Protein AF-A0A3D3W5C9-F1 (afdb_monomer_lite)

Secondary structure (DSSP, 8-state):
--EEE-TTS--EEESS-EE-SGGGSSSSTT--HHHHHHHHHHHHHTT--EEE--TTSTTHHHHHHHHHHTS----EEE----B--SSS--B-------

Sequence (98 aa):
MQYRQLGRTGLRVSAVSMGCWPVSGLTSLDVTREDSLATLRAALEAGINFFDTAWSYGTSEELIAEVLSETRADVVLATKGGLDRGGDGRQFHAAAAA

Radius of gyration: 14.81 Å; chains: 1; bounding box: 37×27×37 Å

Structure (mmCIF, N/CA/C/O backbone):
data_AF-A0A3D3W5C9-F1
#
_entry.id   AF-A0A3D3W5C9-F1
#
loop_
_atom_site.group_PDB
_atom_site.id
_atom_site.type_symbol
_atom_site.label_atom_id
_atom_site.label_alt_id
_atom_site.label_comp_id
_atom_site.label_asym_id
_atom_site.label_entity_id
_atom_site.label_seq_id
_atom_site.pdbx_PDB_ins_code
_atom_site.Cartn_x
_atom_site.Cartn_y
_atom_site.Cartn_z
_atom_site.occupancy
_atom_site.B_iso_or_equiv
_atom_site.auth_seq_id
_atom_site.auth_comp_id
_atom_site.auth_asym_id
_atom_site.auth_atom_id
_atom_site.pdbx_PDB_model_num
ATOM 1 N N . MET A 1 1 ? -6.141 10.724 12.552 1.00 95.06 1 MET A N 1
ATOM 2 C CA . MET A 1 1 ? -6.950 9.874 11.650 1.00 95.06 1 MET A CA 1
ATOM 3 C C . MET A 1 1 ? -8.366 9.692 12.199 1.00 95.06 1 MET A C 1
ATOM 5 O O . MET A 1 1 ? -8.516 9.615 13.412 1.00 95.06 1 MET A O 1
ATOM 9 N N . GLN A 1 2 ? -9.383 9.621 11.332 1.00 97.94 2 GLN A N 1
ATOM 10 C CA . GLN A 1 2 ? -10.756 9.214 11.683 1.00 97.94 2 GLN A CA 1
ATOM 11 C C . GLN A 1 2 ? -10.989 7.759 11.255 1.00 97.94 2 GLN A C 1
ATOM 13 O O . GLN A 1 2 ? -10.543 7.382 10.175 1.00 97.94 2 GLN A O 1
ATOM 18 N N . TYR A 1 3 ? -11.713 6.970 12.052 1.00 98.25 3 TYR A N 1
ATOM 19 C CA . TYR A 1 3 ? -11.991 5.555 11.767 1.00 98.25 3 TYR A CA 1
ATOM 20 C C . TYR A 1 3 ? -13.494 5.279 11.705 1.00 98.25 3 TYR A C 1
ATOM 22 O O . TYR A 1 3 ? -14.271 5.868 12.458 1.00 98.25 3 TYR A O 1
ATOM 30 N N . ARG A 1 4 ? -13.904 4.364 10.824 1.00 98.06 4 ARG A N 1
ATOM 31 C CA . ARG A 1 4 ? -15.296 3.952 10.610 1.00 98.06 4 ARG A CA 1
ATOM 32 C C . ARG A 1 4 ? -15.413 2.435 10.621 1.00 98.06 4 ARG A C 1
ATOM 34 O O . ARG A 1 4 ? -14.463 1.728 10.302 1.00 98.06 4 ARG A O 1
ATOM 41 N N . GLN A 1 5 ? -16.588 1.939 10.989 1.00 98.25 5 GLN A N 1
ATOM 42 C CA . GLN A 1 5 ? -16.892 0.519 10.869 1.00 98.25 5 GLN A CA 1
ATOM 43 C C . GLN A 1 5 ? -17.169 0.171 9.402 1.00 98.25 5 GLN A C 1
ATOM 45 O O . GLN A 1 5 ? -17.956 0.854 8.744 1.00 98.25 5 GLN A O 1
ATOM 50 N N . LEU A 1 6 ? -16.539 -0.888 8.891 1.00 97.62 6 LEU A N 1
ATOM 51 C CA . LEU A 1 6 ? -16.754 -1.344 7.521 1.00 97.62 6 LEU A CA 1
ATOM 52 C C . LEU A 1 6 ? -18.009 -2.223 7.445 1.00 97.62 6 LEU A C 1
ATOM 54 O O . LEU A 1 6 ? -17.963 -3.438 7.657 1.00 97.62 6 LEU A O 1
ATOM 58 N N . GLY A 1 7 ? -19.154 -1.603 7.164 1.00 96.44 7 GLY A N 1
ATOM 59 C CA . GLY A 1 7 ? -20.437 -2.299 7.060 1.00 96.44 7 GLY A CA 1
ATOM 60 C C . GLY A 1 7 ? -20.749 -3.115 8.319 1.00 96.44 7 GLY A C 1
ATOM 61 O O . GLY A 1 7 ? -20.699 -2.603 9.434 1.00 96.44 7 GLY A O 1
ATOM 62 N N . ARG A 1 8 ? -21.048 -4.407 8.145 1.00 97.81 8 ARG A N 1
ATOM 63 C CA . ARG A 1 8 ? -21.383 -5.340 9.240 1.00 97.81 8 ARG A CA 1
ATOM 64 C C . ARG A 1 8 ? -20.230 -6.272 9.634 1.00 97.81 8 ARG A C 1
ATOM 66 O O . ARG A 1 8 ? -20.453 -7.243 10.341 1.00 97.81 8 ARG A O 1
ATOM 73 N N . THR A 1 9 ? -19.010 -6.001 9.170 1.00 96.62 9 THR A N 1
ATOM 74 C CA . THR A 1 9 ? -17.859 -6.916 9.330 1.00 96.62 9 THR A CA 1
ATOM 75 C C . THR A 1 9 ? -17.245 -6.903 10.732 1.00 96.62 9 THR A C 1
ATOM 77 O O . THR A 1 9 ? -16.505 -7.811 11.085 1.00 96.62 9 THR A O 1
ATOM 80 N N . GLY A 1 10 ? -17.508 -5.854 11.517 1.00 96.44 10 GLY A N 1
ATOM 81 C CA . GLY A 1 10 ? -16.821 -5.606 12.790 1.00 96.44 10 GLY A CA 1
ATOM 82 C C . GLY A 1 10 ? -15.436 -4.962 12.640 1.00 96.44 10 GLY A C 1
ATOM 83 O O . GLY A 1 10 ? -14.872 -4.518 13.636 1.00 96.44 10 GLY A O 1
ATOM 84 N N . LEU A 1 11 ? -14.912 -4.828 11.415 1.00 97.69 11 LEU A N 1
ATOM 85 C CA . LEU A 1 11 ? -13.637 -4.163 11.150 1.00 97.69 11 LEU A CA 1
ATOM 86 C C . LEU A 1 11 ? -13.760 -2.645 11.325 1.00 97.69 11 LEU A C 1
ATOM 88 O O . LEU A 1 11 ? -14.733 -2.033 10.871 1.00 97.69 11 LEU A O 1
ATOM 92 N N . ARG A 1 12 ? -12.743 -2.029 11.937 1.00 97.81 12 ARG A N 1
ATOM 93 C CA . ARG A 1 12 ? -12.563 -0.572 11.990 1.00 97.81 12 ARG A CA 1
ATOM 94 C C . ARG A 1 12 ? -11.457 -0.151 11.028 1.00 97.81 12 ARG A C 1
ATOM 96 O O . ARG A 1 12 ? -10.294 -0.483 11.229 1.00 97.81 12 ARG A O 1
ATOM 103 N N . VAL A 1 13 ? -11.831 0.620 10.015 1.00 98.50 13 VAL A N 1
ATOM 104 C CA . VAL A 1 13 ? -10.936 1.100 8.956 1.00 98.50 13 VAL A CA 1
ATOM 105 C C . VAL A 1 13 ? -10.801 2.614 9.002 1.00 98.50 13 VAL A C 1
ATOM 107 O O . VAL A 1 13 ? -11.719 3.314 9.437 1.00 98.50 13 VAL A O 1
ATOM 110 N N . SER A 1 14 ? -9.668 3.140 8.559 1.00 98.62 14 SER A N 1
ATOM 111 C CA . SER A 1 14 ? -9.470 4.567 8.360 1.00 98.62 14 SER A CA 1
ATOM 112 C C . SER A 1 14 ? -10.507 5.104 7.372 1.00 98.62 14 SER A C 1
ATOM 114 O O . SER A 1 14 ? -10.925 4.438 6.428 1.00 98.62 14 SER A O 1
ATOM 116 N N . ALA A 1 15 ? -10.943 6.340 7.600 1.00 98.12 15 ALA A N 1
ATOM 117 C CA . ALA A 1 15 ? -11.924 7.042 6.777 1.00 98.12 15 ALA A CA 1
ATOM 118 C C . ALA A 1 15 ? -11.503 7.188 5.302 1.00 98.12 15 ALA A C 1
ATOM 120 O O . ALA A 1 15 ? -12.363 7.433 4.457 1.00 98.12 15 ALA A O 1
ATOM 121 N N . VAL A 1 16 ? -10.199 7.072 5.041 1.00 98.00 16 VAL A N 1
ATOM 122 C CA . VAL A 1 16 ? -9.537 7.084 3.736 1.00 98.00 16 VAL A CA 1
ATOM 123 C C . VAL A 1 16 ? -8.701 5.807 3.631 1.00 98.00 16 VAL A C 1
ATOM 125 O O . VAL A 1 16 ? -8.047 5.431 4.608 1.00 98.00 16 VAL A O 1
ATOM 128 N N . SER A 1 17 ? -8.730 5.151 2.471 1.00 98.12 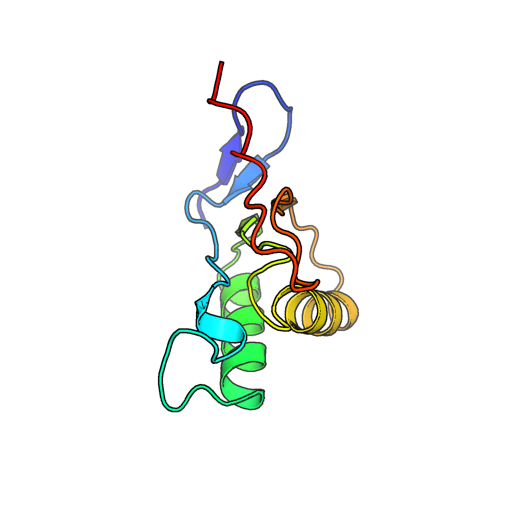17 SER A N 1
ATOM 129 C CA . SER A 1 17 ? -7.912 3.975 2.156 1.00 98.12 17 SER A CA 1
ATOM 130 C C . SER A 1 17 ? -6.712 4.339 1.283 1.00 98.12 17 SER A C 1
ATOM 132 O O . SER A 1 17 ? -6.820 5.219 0.428 1.00 98.12 17 SER A O 1
ATOM 134 N N . MET A 1 18 ? -5.604 3.615 1.437 1.00 98.31 18 MET A N 1
ATOM 135 C CA . MET A 1 18 ? -4.461 3.701 0.528 1.00 98.31 18 MET A CA 1
ATOM 136 C C . MET A 1 18 ? -4.704 2.825 -0.705 1.00 98.31 18 MET A C 1
ATOM 138 O O . MET A 1 18 ? -4.789 1.606 -0.588 1.00 98.31 18 MET A O 1
ATOM 142 N N . GLY A 1 19 ? -4.817 3.441 -1.884 1.00 97.81 19 GLY A N 1
ATOM 143 C CA . GLY A 1 19 ? -4.925 2.727 -3.157 1.00 97.81 19 GLY A CA 1
ATOM 144 C C . GLY A 1 19 ? -3.551 2.395 -3.733 1.00 97.81 19 GLY A C 1
ATOM 145 O O . GLY A 1 19 ? -2.761 3.299 -4.001 1.00 97.81 19 GLY A O 1
ATOM 146 N N . CYS A 1 20 ? -3.271 1.114 -3.967 1.00 97.44 20 CYS A N 1
ATOM 147 C CA . CYS A 1 20 ? -1.932 0.638 -4.316 1.00 97.44 20 CYS A CA 1
ATOM 148 C C . CYS A 1 20 ? -1.765 0.246 -5.797 1.00 97.44 20 CYS A C 1
ATOM 150 O O . CYS A 1 20 ? -0.862 -0.503 -6.150 1.00 97.44 20 CYS A O 1
ATOM 152 N N . TRP A 1 21 ? -2.598 0.753 -6.707 1.00 95.38 21 TRP A N 1
ATOM 153 C CA . TRP A 1 21 ? -2.377 0.517 -8.141 1.00 95.38 21 TRP A CA 1
ATOM 154 C C . TRP A 1 21 ? -1.066 1.159 -8.654 1.00 95.38 21 TRP A C 1
ATOM 156 O O . TRP A 1 21 ? -0.274 0.456 -9.289 1.00 95.38 21 TRP A O 1
ATOM 166 N N . PRO A 1 22 ? -0.751 2.428 -8.305 1.00 95.62 22 PRO A N 1
ATOM 167 C CA . PRO A 1 22 ? 0.450 3.097 -8.807 1.00 95.62 22 PRO A CA 1
ATOM 168 C C . PRO A 1 22 ? 1.764 2.589 -8.213 1.00 95.62 22 PRO A C 1
ATOM 170 O O . PRO A 1 22 ? 2.796 2.731 -8.858 1.00 95.62 22 PRO A O 1
ATOM 173 N N . VAL A 1 23 ? 1.753 2.008 -7.004 1.00 95.44 23 VAL A N 1
ATOM 174 C CA . VAL A 1 23 ? 2.990 1.721 -6.242 1.00 95.44 23 VAL A CA 1
ATOM 175 C C . VAL A 1 23 ? 3.873 0.649 -6.881 1.00 95.44 23 VAL A C 1
ATOM 177 O O . VAL A 1 23 ? 5.019 0.483 -6.502 1.00 95.44 23 VAL A O 1
ATOM 180 N N . SER A 1 24 ? 3.359 -0.102 -7.852 1.00 91.88 24 SER A N 1
ATOM 181 C CA . SER A 1 24 ? 4.176 -1.043 -8.627 1.00 91.88 24 SER A CA 1
ATOM 182 C C . SER A 1 24 ? 4.871 -0.396 -9.833 1.00 91.88 24 SER A C 1
ATOM 184 O O . SER A 1 24 ? 5.620 -1.071 -10.532 1.00 91.88 24 SER A O 1
ATOM 186 N N . GLY A 1 25 ? 4.577 0.876 -10.128 1.00 90.81 25 GLY A N 1
ATOM 187 C CA . GLY A 1 25 ? 4.999 1.567 -11.351 1.00 90.81 25 GLY A CA 1
ATOM 188 C C . GLY A 1 25 ? 4.269 1.121 -12.620 1.00 90.81 25 GLY A C 1
ATOM 189 O O . GLY A 1 25 ? 4.569 1.606 -13.705 1.00 90.81 25 GLY A O 1
ATOM 190 N N . LEU A 1 26 ? 3.275 0.231 -12.512 1.00 88.19 26 LEU A N 1
ATOM 191 C CA . LEU A 1 26 ? 2.535 -0.290 -13.667 1.00 88.19 26 LEU A CA 1
ATOM 192 C C . LEU A 1 26 ? 1.695 0.784 -14.383 1.00 88.19 26 LEU A C 1
ATOM 194 O O . LEU A 1 26 ? 1.475 0.689 -15.587 1.00 88.19 26 LEU A O 1
ATOM 198 N N . THR A 1 27 ? 1.192 1.778 -13.648 1.00 89.62 27 THR A N 1
ATOM 199 C CA . THR A 1 27 ? 0.230 2.773 -14.167 1.00 89.62 27 THR A CA 1
ATOM 200 C C . THR A 1 27 ? 0.659 4.219 -14.025 1.00 89.62 27 THR A C 1
ATOM 202 O O . THR A 1 27 ? -0.109 5.115 -14.369 1.00 89.62 27 THR A O 1
ATOM 205 N N . SER A 1 28 ? 1.860 4.452 -13.514 1.00 88.75 28 SER A N 1
ATOM 206 C CA . SER A 1 28 ? 2.405 5.785 -13.303 1.00 88.75 28 SER A CA 1
ATOM 207 C C . SER A 1 28 ? 3.854 5.802 -13.758 1.00 88.75 28 SER A C 1
ATOM 209 O O . SER A 1 28 ? 4.604 4.873 -13.467 1.00 88.75 28 SER A O 1
ATOM 211 N N . LEU A 1 29 ? 4.230 6.856 -14.479 1.00 90.88 29 LEU A N 1
ATOM 212 C CA . LEU A 1 29 ? 5.609 7.069 -14.907 1.00 90.88 29 LEU A CA 1
ATOM 213 C C . LEU A 1 29 ? 6.479 7.457 -13.709 1.00 90.88 29 LEU A C 1
ATOM 215 O O . LEU A 1 29 ? 5.979 8.025 -12.738 1.00 90.88 29 LEU A O 1
ATOM 219 N N . ASP A 1 30 ? 7.767 7.133 -13.802 1.00 92.12 30 ASP A N 1
ATOM 220 C CA . ASP A 1 30 ? 8.813 7.540 -12.855 1.00 92.12 30 ASP A CA 1
ATOM 221 C C . ASP A 1 30 ? 8.603 7.092 -11.397 1.00 92.12 30 ASP A C 1
ATOM 223 O O . ASP A 1 30 ? 9.255 7.596 -10.487 1.00 92.12 30 ASP A O 1
ATOM 227 N N . VAL A 1 31 ? 7.732 6.107 -11.152 1.00 93.94 31 VAL A N 1
ATOM 228 C CA . VAL A 1 31 ? 7.590 5.498 -9.825 1.00 93.94 31 VAL A CA 1
ATOM 229 C C . VAL A 1 31 ? 8.792 4.608 -9.548 1.00 93.94 31 VAL A C 1
ATOM 231 O O . VAL A 1 31 ? 8.981 3.570 -10.186 1.00 93.94 31 VAL A O 1
ATOM 234 N N . THR A 1 32 ? 9.587 4.991 -8.554 1.00 95.94 32 THR A N 1
ATOM 235 C CA . THR A 1 32 ? 10.682 4.158 -8.064 1.00 95.94 32 THR A CA 1
ATOM 236 C C . THR A 1 32 ? 10.213 3.237 -6.937 1.00 95.94 32 THR A C 1
ATOM 238 O O . THR A 1 32 ? 9.199 3.471 -6.268 1.00 95.94 32 THR A O 1
ATOM 241 N N . ARG A 1 33 ? 10.976 2.166 -6.689 1.00 95.69 33 ARG A N 1
ATOM 242 C CA . ARG A 1 33 ? 10.750 1.302 -5.521 1.00 95.69 33 ARG A CA 1
ATOM 243 C C . ARG A 1 33 ? 10.862 2.096 -4.218 1.00 95.69 33 ARG A C 1
ATOM 245 O O . ARG A 1 33 ? 10.054 1.889 -3.319 1.00 95.69 33 ARG A O 1
ATOM 252 N N . GLU A 1 34 ? 11.847 2.984 -4.123 1.00 97.06 34 GLU A N 1
ATOM 253 C CA . GLU A 1 34 ? 12.085 3.799 -2.931 1.00 97.06 34 GLU A CA 1
ATOM 254 C C . GLU A 1 34 ? 10.883 4.697 -2.623 1.00 97.06 34 GLU A C 1
ATOM 256 O O . GLU A 1 34 ? 10.354 4.636 -1.512 1.00 97.06 34 GLU A O 1
ATOM 261 N N . ASP A 1 35 ? 10.371 5.417 -3.626 1.00 96.44 35 ASP A N 1
ATOM 262 C CA . ASP A 1 35 ? 9.178 6.262 -3.483 1.00 96.44 35 ASP A CA 1
ATOM 263 C C . ASP A 1 35 ? 7.945 5.450 -3.084 1.00 96.44 35 ASP A C 1
ATOM 265 O O . ASP A 1 35 ? 7.115 5.896 -2.289 1.00 96.44 35 ASP A O 1
ATOM 269 N N . SER A 1 36 ? 7.829 4.231 -3.608 1.00 97.25 36 SER A N 1
ATOM 270 C CA . SER A 1 36 ? 6.718 3.328 -3.307 1.00 97.25 36 SER A CA 1
ATOM 271 C C . SER A 1 36 ? 6.738 2.885 -1.846 1.00 97.25 36 SER A C 1
ATOM 273 O O . SER A 1 36 ? 5.723 2.988 -1.155 1.00 97.25 36 SER A O 1
ATOM 275 N N . LEU A 1 37 ? 7.900 2.456 -1.346 1.00 97.75 37 LEU A N 1
ATOM 276 C CA . LEU A 1 37 ? 8.072 2.086 0.060 1.00 97.75 37 LEU A CA 1
ATOM 277 C C . LEU A 1 37 ? 7.879 3.303 0.976 1.00 97.75 37 LEU A C 1
ATOM 279 O O . LEU A 1 37 ? 7.194 3.199 1.993 1.00 97.75 37 LEU A O 1
ATOM 283 N N . ALA A 1 38 ? 8.422 4.467 0.606 1.00 97.69 38 ALA A N 1
ATOM 284 C CA . ALA A 1 38 ? 8.241 5.712 1.351 1.00 97.69 38 ALA A CA 1
ATOM 285 C C . ALA A 1 38 ? 6.764 6.126 1.425 1.00 97.69 38 ALA A C 1
ATOM 287 O O . ALA A 1 38 ? 6.275 6.481 2.495 1.00 97.69 38 ALA A O 1
ATOM 288 N N . THR A 1 39 ? 6.024 6.002 0.321 1.00 97.75 39 THR A N 1
ATOM 289 C CA . THR A 1 39 ? 4.585 6.298 0.265 1.00 97.75 39 THR A CA 1
ATOM 290 C C . THR A 1 39 ? 3.786 5.373 1.183 1.00 97.75 39 THR A C 1
ATOM 292 O O . THR A 1 39 ? 2.923 5.833 1.932 1.00 97.75 39 THR A O 1
ATOM 295 N N . LEU A 1 40 ? 4.074 4.068 1.158 1.00 97.62 40 LEU A N 1
ATOM 296 C CA . LEU A 1 40 ? 3.403 3.087 2.014 1.00 97.62 40 LEU A CA 1
ATOM 297 C C . LEU A 1 40 ? 3.693 3.340 3.503 1.00 97.62 40 LEU A C 1
ATOM 299 O O . LEU A 1 40 ? 2.765 3.315 4.312 1.00 97.62 40 LEU A O 1
ATOM 303 N N . ARG A 1 41 ? 4.945 3.655 3.864 1.00 97.62 41 ARG A N 1
ATOM 304 C CA . ARG A 1 41 ? 5.313 4.049 5.236 1.00 97.62 41 ARG A CA 1
ATOM 305 C C . ARG A 1 41 ? 4.596 5.330 5.661 1.00 97.62 41 ARG A C 1
ATOM 307 O O . ARG A 1 41 ? 3.972 5.347 6.718 1.00 97.62 41 ARG A O 1
ATOM 314 N N . ALA A 1 42 ? 4.584 6.354 4.810 1.00 97.69 42 ALA A N 1
ATOM 315 C CA . ALA A 1 42 ? 3.894 7.613 5.085 1.00 97.69 42 ALA A CA 1
ATOM 316 C C . ALA A 1 42 ? 2.381 7.418 5.302 1.00 97.69 42 ALA A C 1
ATOM 318 O O . ALA A 1 42 ? 1.787 8.072 6.160 1.00 97.69 42 ALA A O 1
ATOM 319 N N . ALA A 1 43 ? 1.748 6.492 4.574 1.00 97.81 43 ALA A N 1
ATOM 320 C CA . ALA A 1 43 ? 0.349 6.139 4.801 1.00 97.81 43 ALA A CA 1
ATOM 321 C C . ALA A 1 43 ? 0.131 5.562 6.213 1.00 97.81 43 ALA A C 1
ATOM 323 O O . ALA A 1 43 ? -0.778 6.006 6.922 1.00 97.81 43 ALA A O 1
ATOM 324 N N . LEU A 1 44 ? 0.987 4.629 6.649 1.00 97.19 44 LEU A N 1
ATOM 325 C CA . LEU A 1 44 ? 0.938 4.069 8.005 1.00 97.19 44 LEU A CA 1
ATOM 326 C C . LEU A 1 44 ? 1.174 5.145 9.073 1.00 97.19 44 LEU A C 1
ATOM 328 O O . LEU A 1 44 ? 0.416 5.226 10.038 1.00 97.19 44 LEU A O 1
ATOM 332 N N . GLU A 1 45 ? 2.174 6.008 8.883 1.00 96.50 45 GLU A N 1
ATOM 333 C CA . GLU A 1 45 ? 2.494 7.116 9.795 1.00 96.50 45 GLU A CA 1
ATOM 334 C C . GLU A 1 45 ? 1.345 8.129 9.913 1.00 96.50 45 GLU A C 1
ATOM 336 O O . GLU A 1 45 ? 1.058 8.633 11.001 1.00 96.50 45 GLU A O 1
ATOM 341 N N . ALA A 1 46 ? 0.610 8.372 8.824 1.00 97.38 46 ALA A N 1
ATOM 342 C CA . ALA A 1 46 ? -0.603 9.190 8.830 1.00 97.38 46 ALA A CA 1
ATOM 343 C C . ALA A 1 46 ? -1.789 8.523 9.565 1.00 97.38 46 ALA A C 1
ATOM 345 O O . ALA A 1 46 ? -2.846 9.140 9.760 1.00 97.38 46 ALA A O 1
ATOM 346 N N . GLY A 1 47 ? -1.632 7.266 9.988 1.00 97.12 47 GLY A N 1
ATOM 347 C CA . GLY A 1 47 ? -2.639 6.454 10.656 1.00 97.12 47 GLY A CA 1
ATOM 348 C C . GLY A 1 47 ? -3.609 5.763 9.699 1.00 97.12 47 GLY A C 1
ATOM 349 O O . GLY A 1 47 ? -4.682 5.354 10.134 1.00 97.12 47 GLY A O 1
ATOM 350 N N . ILE A 1 48 ? -3.301 5.663 8.402 1.00 98.44 48 ILE A N 1
ATOM 351 C CA . ILE A 1 48 ? -4.105 4.851 7.481 1.00 98.44 48 ILE A CA 1
ATOM 352 C C . ILE A 1 48 ? -3.874 3.385 7.839 1.00 98.44 48 ILE A C 1
ATOM 354 O O . ILE A 1 48 ? -2.739 2.923 7.867 1.00 98.44 48 ILE A O 1
ATOM 358 N N . ASN A 1 49 ? -4.957 2.650 8.089 1.00 98.06 49 ASN A N 1
ATOM 359 C CA . ASN A 1 49 ? -4.897 1.214 8.362 1.00 98.06 49 ASN A CA 1
ATOM 360 C C . ASN A 1 49 ? -5.651 0.384 7.318 1.00 98.06 49 ASN A C 1
ATOM 362 O O . ASN A 1 49 ? -5.787 -0.816 7.504 1.00 98.06 49 ASN A O 1
ATOM 366 N N . PHE A 1 50 ? -6.179 0.997 6.255 1.00 98.50 50 PHE A N 1
ATOM 367 C CA . PHE A 1 50 ? -6.940 0.297 5.224 1.00 98.50 50 PHE A CA 1
ATOM 368 C C . PHE A 1 50 ? -6.266 0.434 3.861 1.00 98.50 50 PHE A C 1
ATOM 370 O O . PHE A 1 50 ? -6.155 1.542 3.334 1.00 98.50 50 PHE A O 1
ATOM 377 N N . PHE A 1 51 ? -5.811 -0.691 3.311 1.00 98.44 51 PHE A N 1
ATOM 378 C CA . PHE A 1 51 ? -5.030 -0.757 2.075 1.00 98.44 51 PHE A CA 1
ATOM 379 C C . PHE A 1 51 ? -5.785 -1.551 1.011 1.00 98.44 51 PHE A C 1
ATOM 381 O O . PHE A 1 51 ? -6.334 -2.615 1.296 1.00 98.44 51 PHE A O 1
ATOM 388 N N . ASP A 1 52 ? -5.796 -1.026 -0.210 1.00 98.44 52 ASP A N 1
ATOM 389 C CA . ASP A 1 52 ? -6.446 -1.618 -1.374 1.00 98.44 52 ASP A CA 1
ATOM 390 C C . ASP A 1 52 ? -5.407 -2.042 -2.414 1.00 98.44 52 ASP A C 1
ATOM 392 O O . ASP A 1 52 ? -4.652 -1.218 -2.933 1.00 98.44 52 ASP A O 1
ATOM 396 N N . THR A 1 53 ? -5.396 -3.329 -2.748 1.00 98.06 53 THR A N 1
ATOM 397 C CA . THR A 1 53 ? -4.524 -3.909 -3.772 1.00 98.06 53 THR A CA 1
ATOM 398 C C . THR A 1 53 ? -5.275 -4.936 -4.632 1.00 98.06 53 THR A C 1
ATOM 400 O O . THR A 1 53 ? -6.504 -5.076 -4.544 1.00 98.06 53 THR A O 1
ATOM 403 N N . ALA A 1 54 ? -4.561 -5.593 -5.541 1.00 96.31 54 ALA A N 1
ATOM 404 C CA . ALA A 1 54 ? -5.054 -6.679 -6.375 1.00 96.31 54 ALA A CA 1
ATOM 405 C C . ALA A 1 54 ? -3.884 -7.493 -6.938 1.00 96.31 54 ALA A C 1
ATOM 407 O O . ALA A 1 54 ? -2.831 -6.929 -7.240 1.00 96.31 54 ALA A O 1
ATOM 408 N N . TRP A 1 55 ? -4.131 -8.773 -7.237 1.00 92.00 55 TRP A N 1
ATOM 409 C CA . TRP A 1 55 ? -3.189 -9.643 -7.957 1.00 92.00 55 TRP A CA 1
ATOM 410 C C . TRP A 1 55 ? -2.643 -9.003 -9.247 1.00 92.00 55 TRP A C 1
ATOM 412 O O . TRP A 1 55 ? -1.483 -9.172 -9.621 1.00 92.00 55 TRP A O 1
A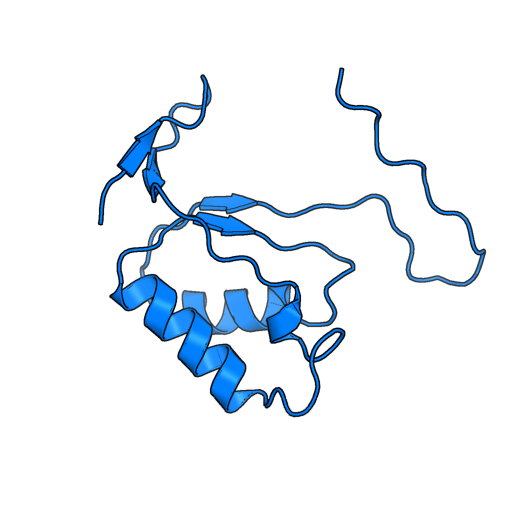TOM 422 N N . SER A 1 56 ? -3.477 -8.231 -9.948 1.00 91.31 56 SER A N 1
ATOM 423 C CA . SER A 1 56 ? -3.103 -7.576 -11.201 1.00 91.31 56 SER A CA 1
ATOM 424 C C . SER A 1 56 ? -2.172 -6.369 -11.030 1.00 91.31 56 SER A C 1
ATOM 426 O O . SER A 1 56 ? -1.549 -5.972 -12.013 1.00 91.31 56 SER A O 1
ATOM 428 N N . TYR A 1 57 ? -2.027 -5.793 -9.829 1.00 93.75 57 TYR A N 1
ATOM 429 C CA . TYR A 1 57 ? -1.291 -4.539 -9.583 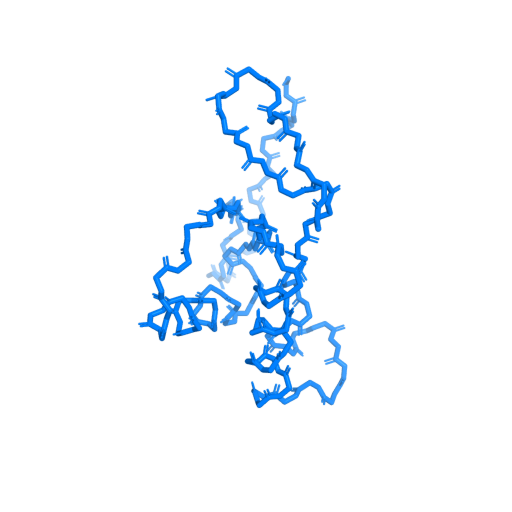1.00 93.75 57 TYR A CA 1
ATOM 430 C C . TYR A 1 57 ? 0.229 -4.742 -9.468 1.00 93.75 57 TYR A C 1
ATOM 432 O O . TYR A 1 57 ? 0.858 -4.329 -8.495 1.00 93.75 57 TYR A O 1
ATOM 440 N N . GLY A 1 58 ? 0.836 -5.382 -10.469 1.00 92.56 58 GLY A N 1
ATOM 441 C CA . GLY A 1 58 ? 2.283 -5.616 -10.512 1.00 92.56 58 GLY A CA 1
ATOM 442 C C . GLY A 1 58 ? 2.793 -6.320 -9.250 1.00 92.56 58 GLY A C 1
ATOM 443 O O . GLY A 1 58 ? 2.273 -7.380 -8.900 1.00 92.56 58 GLY A O 1
ATOM 444 N N . THR A 1 59 ? 3.779 -5.701 -8.597 1.00 95.19 59 THR A N 1
ATOM 445 C CA . THR A 1 59 ? 4.431 -6.106 -7.336 1.00 95.19 59 THR A CA 1
ATOM 446 C C . THR A 1 59 ? 3.830 -5.426 -6.092 1.00 95.19 59 THR A C 1
ATOM 448 O O . THR A 1 59 ? 4.456 -5.390 -5.033 1.00 95.19 59 THR A O 1
ATOM 451 N N . SER A 1 60 ? 2.622 -4.852 -6.183 1.00 96.94 60 SER A N 1
ATOM 452 C CA . SER A 1 60 ? 2.019 -4.096 -5.074 1.00 96.94 60 SER A CA 1
ATOM 453 C C . SER A 1 60 ? 1.896 -4.907 -3.780 1.00 96.94 60 SER A C 1
ATOM 455 O O . SER A 1 60 ? 2.174 -4.357 -2.716 1.00 96.94 60 SER A O 1
ATOM 457 N N . GLU A 1 61 ? 1.477 -6.173 -3.847 1.00 96.69 61 GLU A N 1
ATOM 458 C CA . GLU A 1 61 ? 1.308 -7.022 -2.656 1.00 96.69 61 GLU A CA 1
ATOM 459 C C . GLU A 1 61 ? 2.651 -7.298 -1.961 1.00 96.69 61 GLU A C 1
ATOM 461 O O . GLU A 1 61 ? 2.729 -7.268 -0.734 1.00 96.69 61 GLU A O 1
ATOM 466 N N . GLU A 1 62 ? 3.724 -7.473 -2.736 1.00 97.00 62 GLU A N 1
ATOM 467 C CA . GLU A 1 62 ? 5.085 -7.689 -2.227 1.00 97.00 62 GLU A CA 1
ATOM 468 C C . GLU A 1 62 ? 5.622 -6.444 -1.507 1.00 97.00 62 GLU A C 1
ATOM 470 O O . GLU A 1 62 ? 6.175 -6.547 -0.414 1.00 97.00 62 GLU A O 1
ATOM 475 N N . LEU A 1 63 ? 5.415 -5.254 -2.085 1.00 97.38 63 LEU A N 1
ATOM 476 C CA . LEU A 1 63 ? 5.829 -3.982 -1.480 1.00 97.38 63 LEU A CA 1
ATOM 477 C C . LEU A 1 63 ? 5.084 -3.694 -0.170 1.00 97.38 63 LEU A C 1
ATOM 479 O O . LEU A 1 63 ? 5.684 -3.210 0.788 1.00 97.38 63 LEU A O 1
ATOM 483 N N . ILE A 1 64 ? 3.784 -4.009 -0.112 1.00 96.94 64 ILE A N 1
ATOM 484 C CA . ILE A 1 64 ? 2.995 -3.895 1.122 1.00 96.94 64 ILE A CA 1
ATOM 485 C C . ILE A 1 64 ? 3.528 -4.869 2.177 1.00 96.94 64 ILE A C 1
ATOM 487 O O . ILE A 1 64 ? 3.732 -4.465 3.320 1.00 96.94 64 ILE A O 1
ATOM 491 N N . ALA A 1 65 ? 3.782 -6.129 1.810 1.00 95.81 65 ALA A N 1
ATOM 492 C CA . ALA A 1 65 ? 4.295 -7.135 2.737 1.00 95.81 65 ALA A CA 1
ATOM 493 C C . ALA A 1 65 ? 5.648 -6.729 3.346 1.00 95.81 65 ALA A C 1
ATOM 495 O O . ALA A 1 65 ? 5.843 -6.891 4.549 1.00 95.81 65 ALA A O 1
ATOM 496 N N . GLU A 1 66 ? 6.546 -6.150 2.544 1.00 96.12 66 GLU A N 1
ATOM 497 C CA . GLU A 1 66 ? 7.832 -5.626 3.015 1.00 96.12 66 GLU A CA 1
ATOM 498 C C . GLU A 1 66 ? 7.639 -4.549 4.087 1.00 96.12 66 GLU A C 1
ATOM 500 O O . GLU A 1 66 ? 8.108 -4.713 5.213 1.00 96.12 66 GLU A O 1
ATOM 505 N N . VAL A 1 67 ? 6.862 -3.503 3.795 1.00 96.31 67 VAL A N 1
ATOM 506 C CA . VAL A 1 67 ? 6.623 -2.407 4.748 1.00 96.31 67 VAL A CA 1
ATOM 507 C C . VAL A 1 67 ? 5.910 -2.890 6.012 1.00 96.31 67 VAL A C 1
ATOM 509 O O . VAL A 1 67 ? 6.234 -2.461 7.119 1.00 96.31 67 VAL A O 1
ATOM 512 N N . LEU A 1 68 ? 4.954 -3.813 5.888 1.00 94.50 68 LEU A N 1
ATOM 513 C CA . LEU A 1 68 ? 4.279 -4.377 7.055 1.00 94.50 68 LEU A CA 1
ATOM 514 C C . LEU A 1 68 ? 5.209 -5.258 7.892 1.00 94.50 68 LEU A C 1
ATOM 516 O O . LEU A 1 68 ? 5.056 -5.275 9.107 1.00 94.50 68 LEU A O 1
ATOM 520 N N . SER A 1 69 ? 6.194 -5.932 7.291 1.00 94.06 69 SER A N 1
ATOM 521 C CA . SER A 1 69 ? 7.175 -6.741 8.030 1.00 94.06 69 SER A CA 1
ATOM 522 C C . SER A 1 69 ? 8.123 -5.906 8.901 1.00 94.06 69 SER A C 1
ATOM 524 O O . SER A 1 69 ? 8.617 -6.386 9.921 1.00 94.06 69 SER A O 1
ATOM 526 N N . GLU A 1 70 ? 8.339 -4.642 8.529 1.00 92.69 70 GLU A N 1
ATOM 527 C CA . GLU A 1 70 ? 9.149 -3.676 9.280 1.00 92.69 70 GLU A CA 1
ATOM 528 C C . GLU A 1 70 ? 8.406 -3.097 10.495 1.00 92.69 70 GLU A C 1
ATOM 530 O O . GLU A 1 70 ? 9.022 -2.519 11.393 1.00 92.69 70 GLU A O 1
ATOM 535 N N . THR A 1 71 ? 7.078 -3.239 10.542 1.00 85.38 71 THR A N 1
ATOM 536 C CA . THR A 1 71 ? 6.227 -2.633 11.569 1.00 85.38 71 THR A CA 1
ATOM 537 C C . THR A 1 71 ? 5.400 -3.693 12.304 1.00 85.38 71 THR A C 1
ATOM 539 O O . THR A 1 71 ? 5.337 -4.856 11.927 1.00 85.38 71 THR A O 1
ATOM 542 N N . ARG A 1 72 ? 4.746 -3.305 13.403 1.00 82.00 72 ARG A N 1
ATOM 543 C CA . ARG A 1 72 ? 3.666 -4.105 14.017 1.00 82.00 72 ARG A CA 1
ATOM 544 C C . ARG A 1 72 ? 2.299 -3.474 13.761 1.00 82.00 72 ARG A C 1
ATOM 546 O O . ARG A 1 72 ? 1.421 -3.550 14.618 1.00 82.00 72 ARG A O 1
ATOM 553 N N . ALA A 1 73 ? 2.156 -2.766 12.640 1.00 85.94 73 ALA A N 1
ATOM 554 C CA . ALA A 1 73 ? 0.918 -2.081 12.311 1.00 85.94 73 ALA A CA 1
ATOM 555 C C . ALA A 1 73 ? -0.192 -3.105 12.051 1.00 85.94 73 ALA A C 1
ATOM 557 O O . ALA A 1 73 ? -0.043 -3.999 11.221 1.00 85.94 73 ALA A O 1
ATOM 558 N N . ASP A 1 74 ? -1.306 -2.959 12.765 1.00 88.69 74 ASP A N 1
ATOM 559 C CA . ASP A 1 74 ? -2.520 -3.718 12.491 1.00 88.69 74 ASP A CA 1
ATOM 560 C C . ASP A 1 74 ? -3.284 -3.027 11.357 1.00 88.69 74 ASP A C 1
ATOM 562 O O . ASP A 1 74 ? -3.744 -1.887 11.503 1.00 88.69 74 ASP A O 1
ATOM 566 N N . VAL A 1 75 ? -3.363 -3.694 10.205 1.00 96.31 75 VAL A N 1
ATOM 567 C CA . VAL A 1 75 ? -3.996 -3.165 8.996 1.00 96.31 75 VAL A CA 1
ATOM 568 C C . VAL A 1 75 ? -5.064 -4.113 8.473 1.00 96.31 75 VAL A C 1
ATOM 570 O O . VAL A 1 75 ? -4.959 -5.334 8.542 1.00 96.31 75 VAL A O 1
ATOM 573 N N . VAL A 1 76 ? -6.086 -3.526 7.868 1.00 97.94 76 VAL A N 1
ATOM 574 C CA . VAL A 1 76 ? -7.058 -4.219 7.036 1.00 97.94 76 VAL A CA 1
ATOM 575 C C . VAL A 1 76 ? -6.563 -4.154 5.594 1.00 97.94 76 VAL A C 1
ATOM 577 O O . VAL A 1 76 ? -6.422 -3.070 5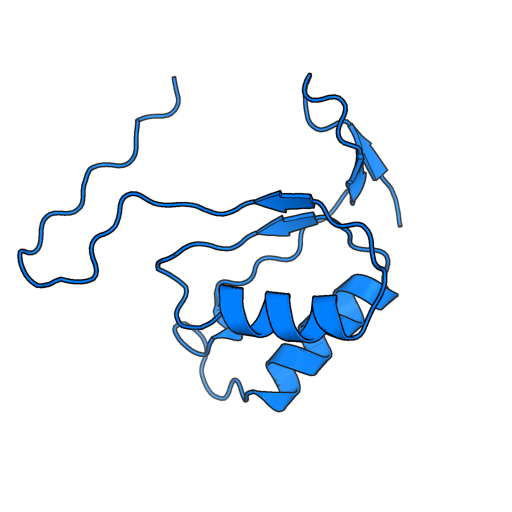.027 1.00 97.94 76 VAL A O 1
ATOM 580 N N . LEU A 1 77 ? -6.314 -5.314 4.992 1.00 97.00 77 LEU A N 1
ATOM 581 C CA . LEU A 1 77 ? -5.909 -5.431 3.593 1.00 97.00 77 LEU A CA 1
ATOM 582 C C . LEU A 1 77 ? -7.077 -5.954 2.752 1.00 97.00 77 LEU A C 1
ATOM 584 O O . LEU A 1 77 ? -7.586 -7.047 2.997 1.00 97.00 77 LEU A O 1
ATOM 588 N N . ALA A 1 78 ? -7.488 -5.182 1.749 1.00 98.00 78 ALA A N 1
ATOM 589 C CA . ALA A 1 78 ? -8.411 -5.622 0.712 1.00 98.00 78 ALA A CA 1
ATOM 590 C C . ALA A 1 78 ? -7.628 -5.950 -0.564 1.00 98.00 78 ALA A C 1
ATOM 592 O O . ALA A 1 78 ? -6.983 -5.077 -1.142 1.00 98.00 78 ALA A O 1
ATOM 593 N N . THR A 1 79 ? -7.714 -7.199 -1.022 1.00 97.31 79 THR A N 1
ATOM 594 C CA . THR A 1 79 ? -7.176 -7.628 -2.323 1.00 97.31 79 THR A CA 1
ATOM 595 C C . THR A 1 79 ? -8.292 -8.130 -3.242 1.00 97.31 79 THR A C 1
ATOM 597 O O . THR A 1 79 ? -9.434 -8.326 -2.816 1.00 97.31 79 THR A O 1
ATOM 600 N N . LYS A 1 80 ? -7.974 -8.299 -4.526 1.00 96.31 80 LYS A N 1
ATOM 601 C CA . LYS A 1 80 ? -8.900 -8.697 -5.593 1.00 96.31 80 LYS A CA 1
ATOM 602 C C . LYS A 1 80 ? -8.251 -9.761 -6.473 1.00 96.31 80 LYS A C 1
ATOM 604 O O . LYS A 1 80 ? -7.049 -9.709 -6.733 1.00 96.31 80 LYS A O 1
ATOM 609 N N . GLY A 1 81 ? -9.071 -10.683 -6.972 1.00 90.81 81 GLY A N 1
ATOM 610 C CA . GLY A 1 81 ? -8.682 -11.730 -7.919 1.00 90.81 81 GLY A CA 1
ATOM 611 C C . GLY A 1 81 ? -9.626 -11.798 -9.123 1.00 90.81 81 GLY A C 1
ATOM 612 O O . GLY A 1 81 ? -10.477 -10.929 -9.300 1.00 90.81 81 GLY A O 1
ATOM 613 N N . GLY A 1 82 ? -9.481 -12.843 -9.942 1.00 86.38 82 GLY A N 1
ATOM 614 C CA . GLY A 1 82 ? -10.316 -13.075 -11.133 1.00 86.38 82 GLY A CA 1
ATOM 615 C C . GLY A 1 82 ? -9.680 -12.660 -12.465 1.00 86.38 82 GLY A C 1
ATOM 616 O O . GLY A 1 82 ? -10.295 -12.819 -13.512 1.00 86.38 82 GLY A O 1
ATOM 617 N N . LEU A 1 83 ? -8.440 -12.172 -12.455 1.00 81.56 83 LEU A N 1
ATOM 618 C CA . LEU A 1 83 ? -7.655 -11.945 -13.669 1.00 81.56 83 LEU A CA 1
ATOM 619 C C . LEU A 1 83 ? -6.528 -12.973 -13.745 1.00 81.56 83 LEU A C 1
ATOM 621 O O . LEU A 1 83 ? -5.761 -13.107 -12.790 1.00 81.56 83 LEU A O 1
ATOM 625 N N . ASP A 1 84 ? -6.420 -13.666 -14.877 1.00 71.62 84 ASP A N 1
ATOM 626 C CA . ASP A 1 84 ? -5.278 -14.527 -15.168 1.00 71.62 84 ASP A CA 1
ATOM 627 C C . ASP A 1 84 ? -4.182 -13.723 -15.889 1.00 71.62 84 ASP A C 1
ATOM 629 O O . ASP A 1 84 ? -4.453 -12.950 -16.810 1.00 71.62 84 ASP A O 1
ATOM 633 N N . ARG A 1 85 ? -2.929 -13.890 -15.451 1.00 64.69 85 ARG A N 1
ATOM 634 C CA . ARG A 1 85 ? -1.740 -13.349 -16.134 1.00 64.69 85 ARG A CA 1
ATOM 635 C C . ARG A 1 85 ? -1.253 -14.290 -17.250 1.00 64.69 85 ARG A C 1
ATOM 637 O O . ARG A 1 85 ? -0.429 -13.889 -18.069 1.00 64.69 85 ARG A O 1
ATOM 644 N N . GLY A 1 86 ? -1.760 -15.522 -17.296 1.00 58.72 86 GLY A N 1
ATOM 645 C CA . GLY A 1 86 ? -1.406 -16.580 -18.234 1.00 58.72 86 GLY A CA 1
ATOM 646 C C . GLY A 1 86 ? -2.185 -16.547 -19.548 1.00 58.72 86 GLY A C 1
ATOM 647 O O . GLY A 1 86 ? -3.002 -17.417 -19.793 1.00 58.72 86 GLY A O 1
ATOM 648 N N . GLY A 1 87 ? -1.885 -15.582 -20.419 1.00 53.84 87 GLY A N 1
ATOM 649 C CA . GLY A 1 87 ? -1.846 -15.735 -21.887 1.00 53.84 87 GLY A CA 1
ATOM 650 C C . GLY A 1 87 ? -3.067 -16.197 -22.709 1.00 53.84 87 GLY A C 1
ATOM 651 O O . GLY A 1 87 ? -3.009 -16.049 -23.927 1.00 53.84 87 GLY A O 1
ATOM 652 N N . ASP A 1 88 ? -4.157 -16.721 -22.145 1.00 59.03 88 ASP A N 1
ATOM 653 C CA . ASP A 1 88 ? -5.307 -17.211 -22.929 1.00 59.03 88 ASP A CA 1
ATOM 654 C C . ASP A 1 88 ? -6.370 -16.128 -23.207 1.00 59.03 88 ASP A C 1
ATOM 656 O O . ASP A 1 88 ? -7.349 -16.369 -23.917 1.00 59.03 88 ASP A O 1
ATOM 660 N N . GLY A 1 89 ? -6.162 -14.920 -22.669 1.00 53.56 89 GLY A N 1
ATOM 661 C CA . GLY A 1 89 ? -7.031 -13.759 -22.861 1.00 53.56 89 GLY A CA 1
ATOM 662 C C . GLY A 1 89 ? -8.378 -13.850 -22.142 1.00 53.56 89 GLY A C 1
ATOM 663 O O . GLY A 1 89 ? -9.218 -12.964 -22.325 1.00 53.56 89 GLY A O 1
ATOM 664 N N . ARG A 1 90 ? -8.615 -14.879 -21.317 1.00 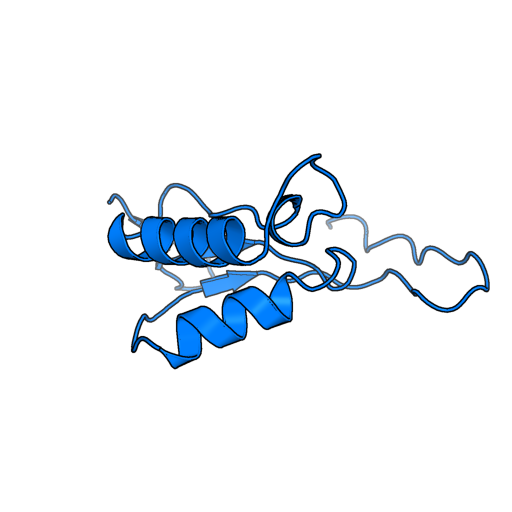54.62 90 ARG A N 1
ATOM 665 C CA . ARG A 1 90 ? -9.865 -15.011 -20.570 1.00 54.62 90 ARG A CA 1
ATOM 666 C C . ARG A 1 90 ? -9.816 -14.122 -19.336 1.00 54.62 90 ARG A C 1
ATOM 668 O O . ARG A 1 90 ? -9.317 -14.489 -18.278 1.00 54.62 90 ARG A O 1
ATOM 675 N N . GLN A 1 91 ? -10.397 -12.934 -19.461 1.00 55.12 91 GLN A N 1
ATOM 676 C CA . GLN A 1 91 ? -10.888 -12.231 -18.284 1.00 55.12 91 GLN A CA 1
ATOM 677 C C . GLN A 1 91 ? -12.024 -13.078 -17.708 1.00 55.12 91 GLN A C 1
ATOM 679 O O . GLN A 1 91 ? -13.064 -13.232 -18.352 1.00 55.12 91 GLN A O 1
ATOM 684 N N . PHE A 1 92 ? -11.858 -13.639 -16.509 1.00 54.34 92 PHE A N 1
ATOM 685 C CA . PHE A 1 92 ? -13.043 -14.051 -15.772 1.00 54.34 92 PHE A CA 1
ATOM 686 C C . PHE A 1 92 ? -13.762 -12.752 -15.432 1.00 54.34 92 PHE A C 1
ATOM 688 O O . PHE A 1 92 ? -13.207 -11.894 -14.746 1.00 54.34 92 PHE A O 1
ATOM 695 N N . HIS A 1 93 ? -14.961 -12.559 -15.983 1.00 48.47 93 HIS A N 1
ATOM 696 C CA . HIS A 1 93 ? -15.814 -11.456 -15.573 1.00 48.47 93 HIS A CA 1
ATOM 697 C C . HIS A 1 93 ? -15.966 -11.560 -14.056 1.00 48.47 93 HIS A C 1
ATOM 699 O O . HIS A 1 93 ? -16.609 -12.485 -13.557 1.00 48.47 93 HIS A O 1
ATOM 705 N N . ALA A 1 94 ? -15.286 -10.665 -13.334 1.00 44.44 94 ALA A N 1
ATOM 706 C CA . ALA A 1 94 ? -15.381 -10.580 -11.891 1.00 44.44 94 ALA A CA 1
ATOM 707 C C . ALA A 1 94 ? -16.865 -10.533 -11.534 1.00 44.44 94 ALA A C 1
ATOM 709 O O . ALA A 1 94 ? -17.639 -9.846 -12.208 1.00 44.44 94 ALA A O 1
ATOM 710 N N . ALA A 1 95 ? -17.241 -11.322 -10.526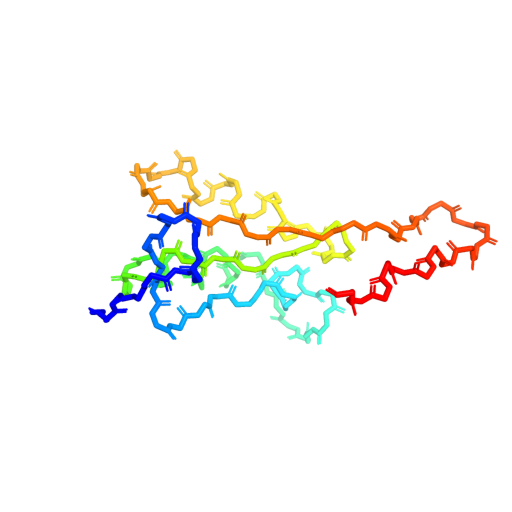 1.00 45.31 95 ALA A N 1
ATOM 711 C CA . ALA A 1 95 ? -18.603 -11.439 -10.042 1.00 45.31 95 ALA A CA 1
ATOM 712 C C . ALA A 1 95 ? -19.258 -10.055 -10.021 1.00 45.31 95 ALA A C 1
ATOM 714 O O . ALA A 1 95 ? -18.787 -9.151 -9.325 1.00 45.31 95 ALA A O 1
ATOM 715 N N . ALA A 1 96 ? -20.312 -9.893 -10.827 1.00 34.81 96 ALA A N 1
ATOM 716 C CA . ALA A 1 96 ? -21.210 -8.765 -10.691 1.00 34.81 96 ALA A CA 1
ATOM 717 C C . ALA A 1 96 ? -21.567 -8.677 -9.207 1.00 34.81 96 ALA A C 1
ATOM 719 O O . ALA A 1 96 ? -21.985 -9.676 -8.619 1.00 34.81 96 ALA A O 1
ATOM 720 N N . ALA A 1 97 ? -21.303 -7.519 -8.606 1.00 32.62 97 ALA A N 1
ATOM 721 C CA . ALA A 1 97 ? -21.708 -7.234 -7.245 1.00 32.62 97 ALA A CA 1
ATOM 722 C C . ALA A 1 97 ? -23.214 -7.518 -7.141 1.00 32.62 97 ALA A C 1
ATOM 724 O O . ALA A 1 97 ? -24.019 -6.809 -7.747 1.00 32.62 97 ALA A O 1
ATOM 725 N N . ALA A 1 98 ? -23.552 -8.612 -6.462 1.00 32.09 98 ALA A N 1
ATOM 726 C CA . ALA A 1 98 ? -24.898 -8.911 -6.002 1.00 32.09 98 ALA A CA 1
ATOM 727 C C . ALA A 1 98 ? -25.160 -8.151 -4.699 1.00 32.09 98 ALA A C 1
ATOM 729 O O . ALA A 1 98 ? -24.208 -8.031 -3.889 1.00 32.09 98 ALA A O 1
#

pLDDT: mean 88.49, std 16.93, range [32.09, 98.62]

Foldseek 3Di:
DDWDDDPPPRDIFDPDEAEQLPLQVPPDPPRDVVNSLVVLLVCVVVVGQEYEEEPPSHCSVVSNVVSCVVDVRHHDYHYDDQDDPPDPPDRRPPPDDD